Protein AF-A0A4W3JE52-F1 (afdb_monomer_lite)

pLDDT: mean 81.01, std 15.86, range [36.62, 96.0]

Secondary structure (DSSP, 8-state):
-PPPPPEETTEE-S-HHHHSTTSHHHHHHHHHHH--PPPPPP-SSSHHHHHHHHHHHHHHHHHHTT-

InterPro domains:
  IPR001715 Calponin homology domain [PF00307] (12-66)
  IPR001715 Calponin homology domain [PS50021] (1-67)
  IPR036872 CH domain superfamily [G3DSA:1.10.418.10] (3-67)
  IPR036872 CH domain superfamily [SSF47576] (9-63)

Foldseek 3Di:
DQDDFDDQPNDTDRDCVPVCQQLQVLQSVCCRVVVDHFPHQDDDDDPVSSVVNVVSNVVVVCVVPVD

Organism: Callorhinchus milii (NCBI:txid7868)

Radius of gyration: 12.52 Å; chains: 1; bounding box: 26×34×30 Å

Structure (mmCIF, N/CA/C/O backbone):
data_AF-A0A4W3JE52-F1
#
_entry.id   AF-A0A4W3JE52-F1
#
loop_
_atom_site.group_PDB
_atom_site.id
_atom_site.type_symbol
_atom_site.label_atom_id
_atom_site.label_alt_id
_atom_site.label_comp_id
_atom_site.label_asym_id
_atom_site.label_entity_id
_atom_site.label_seq_id
_atom_site.pdbx_PDB_ins_code
_atom_site.Cartn_x
_atom_site.Cartn_y
_atom_site.Cartn_z
_atom_site.occupancy
_atom_site.B_iso_or_equiv
_atom_site.auth_seq_id
_atom_site.auth_comp_id
_atom_site.auth_asym_id
_atom_site.auth_atom_id
_atom_site.pdbx_PDB_model_num
ATOM 1 N N . SER A 1 1 ? -8.161 -26.913 -10.159 1.00 36.62 1 SER A N 1
ATOM 2 C CA . SER A 1 1 ? -8.917 -26.088 -9.192 1.00 36.62 1 SER A CA 1
ATOM 3 C C . SER A 1 1 ? -8.147 -24.796 -8.953 1.00 36.62 1 SER A C 1
ATOM 5 O O . SER A 1 1 ? -7.416 -24.674 -7.982 1.00 36.62 1 SER A O 1
ATOM 7 N N . PHE A 1 2 ? -8.239 -23.862 -9.903 1.00 41.12 2 PHE A N 1
ATOM 8 C CA . PHE A 1 2 ? -7.586 -22.553 -9.820 1.00 41.12 2 PHE A CA 1
ATOM 9 C C . PHE A 1 2 ? -8.536 -21.590 -9.100 1.00 41.12 2 PHE A C 1
ATOM 11 O O . PHE A 1 2 ? -9.730 -21.566 -9.405 1.00 41.12 2 PHE A O 1
ATOM 18 N N . GLY A 1 3 ? -8.022 -20.894 -8.085 1.00 49.09 3 GLY A N 1
ATOM 19 C CA . GLY A 1 3 ? -8.792 -20.039 -7.183 1.00 49.09 3 GLY A CA 1
ATOM 20 C C . GLY A 1 3 ? -9.634 -19.013 -7.936 1.00 49.09 3 GLY A C 1
ATOM 21 O O . GLY A 1 3 ? -9.200 -18.442 -8.934 1.00 49.09 3 GLY A O 1
ATOM 22 N N . ARG A 1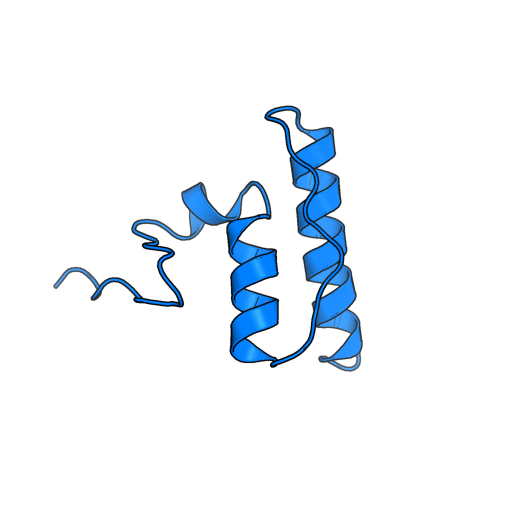 4 ? -10.868 -18.801 -7.470 1.00 56.88 4 ARG A N 1
ATOM 23 C CA . ARG A 1 4 ? -11.757 -17.788 -8.044 1.00 56.88 4 ARG A CA 1
ATOM 24 C C . ARG A 1 4 ? -11.098 -16.410 -7.889 1.00 56.88 4 ARG A C 1
ATOM 26 O O . ARG A 1 4 ? -10.639 -16.110 -6.787 1.00 56.88 4 ARG A O 1
ATOM 33 N N . PRO A 1 5 ? -11.086 -15.568 -8.932 1.00 52.38 5 PRO A N 1
ATOM 34 C CA . PRO A 1 5 ? -10.585 -14.207 -8.812 1.00 52.38 5 PRO A CA 1
ATOM 35 C C . PRO A 1 5 ? -11.418 -13.439 -7.779 1.00 52.38 5 PRO A C 1
ATOM 37 O O . PRO A 1 5 ? -12.652 -13.441 -7.835 1.00 52.38 5 PRO A O 1
ATOM 40 N N . LEU A 1 6 ? -10.748 -12.784 -6.829 1.00 55.19 6 LEU A N 1
ATOM 41 C CA . LEU A 1 6 ? -11.408 -11.854 -5.919 1.00 55.19 6 LEU A CA 1
ATOM 42 C C . LEU A 1 6 ? -11.835 -10.620 -6.715 1.00 55.19 6 LEU A C 1
ATOM 44 O O . LEU A 1 6 ? -11.005 -9.906 -7.272 1.00 55.19 6 LEU A O 1
ATOM 48 N N . LYS A 1 7 ? -13.146 -10.377 -6.774 1.00 50.09 7 LYS A N 1
ATOM 49 C CA . LYS A 1 7 ? -13.726 -9.189 -7.402 1.00 50.09 7 LYS A CA 1
ATOM 50 C C . LYS A 1 7 ? -13.910 -8.116 -6.336 1.00 50.09 7 LYS A C 1
ATOM 52 O O . LYS A 1 7 ? -14.937 -8.073 -5.666 1.00 50.09 7 LYS A O 1
ATOM 57 N N . LEU A 1 8 ? -12.909 -7.260 -6.176 1.00 58.28 8 LEU A N 1
ATOM 58 C CA . LEU A 1 8 ? -12.930 -6.158 -5.218 1.00 58.28 8 LEU A CA 1
ATOM 59 C C . LEU A 1 8 ? -12.917 -4.840 -5.990 1.00 58.28 8 LEU A C 1
ATOM 61 O O . LEU A 1 8 ? -11.910 -4.483 -6.588 1.00 58.28 8 LEU A O 1
ATOM 65 N N . ALA A 1 9 ? -14.067 -4.159 -6.042 1.00 55.22 9 ALA A N 1
ATOM 66 C CA . ALA A 1 9 ? -14.212 -2.800 -6.583 1.00 55.22 9 ALA A CA 1
ATOM 67 C C . ALA A 1 9 ? -13.503 -2.535 -7.940 1.00 55.22 9 ALA A C 1
ATOM 69 O O . ALA A 1 9 ? -12.926 -1.472 -8.158 1.00 55.22 9 ALA A O 1
ATOM 70 N N . GLY A 1 10 ? -13.532 -3.509 -8.861 1.00 57.84 10 GLY A N 1
ATOM 71 C CA . GLY A 1 10 ? 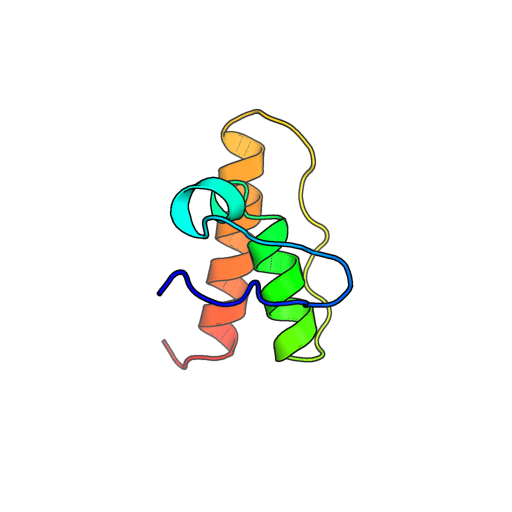-12.937 -3.391 -10.203 1.00 57.84 10 GLY A CA 1
ATOM 72 C C . GLY A 1 10 ? -11.441 -3.719 -10.299 1.00 57.84 10 GLY A C 1
ATOM 73 O O . GLY A 1 10 ? -10.864 -3.581 -11.374 1.00 57.84 10 GLY A O 1
ATOM 74 N N . ILE A 1 11 ? -10.817 -4.178 -9.213 1.00 60.75 11 ILE A N 1
ATOM 75 C CA . ILE A 1 11 ? -9.453 -4.711 -9.211 1.00 60.75 11 ILE A CA 1
ATOM 76 C C . ILE A 1 11 ? -9.551 -6.230 -9.353 1.00 60.75 11 ILE A C 1
ATOM 78 O O . ILE A 1 11 ? -10.127 -6.906 -8.500 1.00 60.75 11 ILE A O 1
ATOM 82 N N . PHE A 1 12 ? -9.012 -6.750 -10.453 1.00 65.81 12 PHE A N 1
ATOM 83 C CA . PHE A 1 12 ? -8.864 -8.181 -10.688 1.00 65.81 12 PHE A CA 1
ATOM 84 C C . PHE A 1 12 ? -7.427 -8.555 -10.368 1.00 65.81 12 PHE A C 1
ATOM 86 O O . PHE A 1 12 ? -6.523 -8.123 -11.078 1.00 65.81 12 PHE A O 1
ATOM 93 N N . LEU A 1 13 ? -7.240 -9.320 -9.293 1.00 69.50 13 LEU A N 1
ATOM 94 C CA . LEU A 1 13 ? -5.939 -9.879 -8.957 1.00 69.50 13 LEU A CA 1
ATOM 95 C C . LEU A 1 13 ? -5.892 -11.344 -9.391 1.00 69.50 13 LEU A C 1
ATOM 97 O O . LEU A 1 13 ? -6.731 -12.146 -8.970 1.00 69.50 13 LEU A O 1
ATOM 101 N N . THR A 1 14 ? -4.943 -11.672 -10.260 1.00 75.88 14 THR A N 1
ATOM 102 C CA . THR A 1 14 ? -4.668 -13.031 -10.738 1.00 75.88 14 THR A CA 1
ATOM 103 C C . THR A 1 14 ? -3.510 -13.682 -9.988 1.00 75.88 14 THR A C 1
ATOM 105 O O . THR A 1 14 ? -3.546 -14.891 -9.760 1.00 75.88 14 THR A O 1
ATOM 108 N N . ASP A 1 15 ? -2.534 -12.889 -9.537 1.00 75.69 15 ASP A N 1
ATOM 109 C CA . ASP A 1 15 ? -1.397 -13.344 -8.741 1.00 75.69 15 ASP A CA 1
ATOM 110 C C . ASP A 1 15 ? -0.979 -12.276 -7.723 1.00 75.69 15 ASP A C 1
ATOM 112 O O . ASP A 1 15 ? -0.342 -11.263 -8.019 1.00 75.69 15 ASP A O 1
ATOM 116 N N . ILE A 1 16 ? -1.304 -12.566 -6.468 1.00 69.06 16 ILE A N 1
ATOM 117 C CA . ILE A 1 16 ? -1.073 -11.698 -5.316 1.00 69.06 16 ILE A CA 1
ATOM 118 C C . ILE A 1 16 ? 0.421 -11.376 -5.135 1.00 69.06 16 ILE A C 1
ATOM 120 O O . ILE A 1 16 ? 0.755 -10.260 -4.733 1.00 69.06 16 ILE A O 1
ATOM 124 N N . TYR A 1 17 ? 1.332 -12.302 -5.451 1.00 66.94 17 TYR A N 1
ATOM 125 C CA . TYR A 1 17 ? 2.769 -12.089 -5.243 1.00 66.94 17 TYR A CA 1
ATOM 126 C C . TYR A 1 17 ? 3.357 -11.076 -6.226 1.00 66.94 17 TYR A C 1
ATOM 128 O O . TYR A 1 17 ? 4.272 -10.324 -5.880 1.00 66.94 17 TYR A O 1
ATOM 136 N N . THR A 1 18 ? 2.835 -11.033 -7.450 1.00 74.06 18 THR A N 1
ATOM 137 C CA . THR A 1 18 ? 3.339 -10.139 -8.496 1.00 74.06 18 THR A CA 1
ATOM 138 C C . THR A 1 18 ? 2.569 -8.827 -8.579 1.00 74.06 18 THR A C 1
ATOM 140 O O . THR A 1 18 ? 3.176 -7.804 -8.906 1.00 74.06 18 THR A O 1
ATOM 143 N N . GLU A 1 19 ? 1.279 -8.822 -8.246 1.00 75.50 19 GLU A N 1
ATOM 144 C CA . GLU A 1 19 ? 0.398 -7.660 -8.408 1.00 75.50 19 GLU A CA 1
ATOM 145 C C . GLU A 1 19 ? 0.307 -6.777 -7.155 1.00 75.50 19 GLU A C 1
ATOM 147 O O . GLU A 1 19 ? -0.030 -5.602 -7.270 1.00 75.50 19 GLU A O 1
ATOM 152 N N . LEU A 1 20 ? 0.668 -7.277 -5.964 1.00 75.69 20 LEU A N 1
ATOM 153 C CA . LEU A 1 20 ? 0.768 -6.433 -4.763 1.00 75.69 20 LEU A CA 1
ATOM 154 C C . LEU A 1 20 ? 2.127 -5.736 -4.610 1.00 75.69 20 LEU A C 1
ATOM 156 O O . LEU A 1 20 ? 2.270 -4.863 -3.755 1.00 75.69 20 LEU A O 1
ATOM 160 N N . LYS A 1 21 ? 3.133 -6.090 -5.422 1.00 78.56 21 LYS A N 1
ATOM 161 C CA . LYS A 1 21 ? 4.526 -5.644 -5.224 1.00 78.56 21 LYS A CA 1
ATOM 162 C C . LYS A 1 21 ? 4.713 -4.124 -5.268 1.00 78.56 21 LYS A C 1
ATOM 164 O O . LYS A 1 21 ? 5.616 -3.600 -4.619 1.00 78.56 21 LYS A O 1
ATOM 169 N N . ASP A 1 22 ? 3.887 -3.418 -6.041 1.00 81.50 22 ASP A N 1
ATOM 170 C CA . ASP A 1 22 ? 3.953 -1.959 -6.177 1.00 81.50 22 ASP A CA 1
ATOM 171 C C . ASP A 1 22 ? 3.220 -1.208 -5.051 1.00 81.50 22 ASP A C 1
ATOM 173 O O . ASP A 1 22 ? 3.305 0.020 -4.967 1.00 81.50 22 ASP A O 1
ATOM 177 N N . GLY A 1 23 ? 2.516 -1.946 -4.184 1.00 85.88 23 GLY A N 1
ATOM 178 C CA . GLY A 1 23 ? 1.752 -1.459 -3.042 1.00 85.88 23 GLY A CA 1
ATOM 179 C C . GLY A 1 23 ? 0.435 -0.749 -3.387 1.00 85.88 23 GLY A C 1
ATOM 180 O O . GLY A 1 23 ? -0.320 -0.427 -2.474 1.00 85.88 23 GLY A O 1
ATOM 181 N N . ILE A 1 24 ? 0.106 -0.511 -4.663 1.00 89.69 24 ILE A N 1
ATOM 182 C CA . ILE A 1 24 ? -1.102 0.240 -5.053 1.00 89.69 24 ILE A CA 1
ATOM 183 C C . ILE A 1 24 ? -2.353 -0.605 -4.823 1.00 89.69 24 ILE A C 1
ATOM 185 O O . ILE A 1 24 ? -3.308 -0.150 -4.190 1.00 89.69 24 ILE A O 1
ATOM 189 N N . ALA A 1 25 ? -2.347 -1.840 -5.330 1.00 87.25 25 ALA A N 1
ATOM 190 C CA . ALA A 1 25 ? -3.449 -2.774 -5.127 1.00 87.25 25 ALA A CA 1
ATOM 191 C C . ALA A 1 25 ? -3.632 -3.109 -3.639 1.00 87.25 25 ALA A C 1
ATOM 193 O O . ALA A 1 25 ? -4.765 -3.221 -3.176 1.00 87.25 25 ALA A O 1
ATOM 194 N N . LEU A 1 26 ? -2.531 -3.176 -2.880 1.00 88.56 26 LEU A N 1
ATOM 195 C CA . LEU A 1 26 ? -2.559 -3.412 -1.439 1.00 88.56 26 LEU A CA 1
ATOM 196 C C . LEU A 1 26 ? -3.240 -2.260 -0.687 1.00 88.56 26 LEU A C 1
ATOM 198 O O . LEU A 1 26 ? -4.131 -2.513 0.113 1.00 88.56 26 LEU A O 1
ATOM 202 N N . ILE A 1 27 ? -2.880 -1.004 -0.970 1.00 91.62 27 ILE A N 1
ATOM 203 C CA . ILE A 1 27 ? -3.528 0.164 -0.350 1.00 91.62 27 ILE A CA 1
ATOM 204 C C . ILE A 1 27 ? -5.038 0.147 -0.614 1.00 91.62 27 ILE A C 1
ATOM 206 O O . ILE A 1 27 ? -5.820 0.250 0.324 1.00 91.62 27 ILE A O 1
ATOM 210 N N . ARG A 1 28 ? -5.457 -0.057 -1.868 1.00 88.94 28 ARG A N 1
ATOM 211 C CA . ARG A 1 28 ? -6.886 -0.076 -2.226 1.00 88.94 28 ARG A CA 1
ATOM 212 C C . ARG A 1 28 ? -7.645 -1.233 -1.588 1.00 88.94 28 ARG A C 1
ATOM 214 O O . ARG A 1 28 ? -8.805 -1.082 -1.218 1.00 88.94 28 ARG A O 1
ATOM 221 N N . LEU A 1 29 ? -6.998 -2.392 -1.477 1.00 87.25 29 LEU A N 1
ATOM 222 C CA . LEU A 1 29 ? -7.548 -3.540 -0.770 1.00 87.25 29 LEU A CA 1
ATOM 223 C C . LEU A 1 29 ? -7.806 -3.184 0.698 1.00 87.25 29 LEU A C 1
ATOM 225 O O . LEU A 1 29 ? -8.899 -3.441 1.192 1.00 87.25 29 LEU A O 1
ATOM 229 N N . LEU A 1 30 ? -6.829 -2.563 1.365 1.00 90.25 30 LEU A N 1
ATOM 230 C CA . LEU A 1 30 ? -6.948 -2.130 2.758 1.00 90.25 30 LEU A CA 1
ATOM 231 C C . LEU A 1 30 ? -8.057 -1.090 2.947 1.00 90.25 30 LEU A C 1
ATOM 233 O O . LEU A 1 30 ? -8.850 -1.237 3.873 1.00 90.25 30 LEU A O 1
ATOM 237 N N . GLU A 1 31 ? -8.166 -0.095 2.061 1.00 91.94 31 GLU A N 1
ATOM 238 C CA . GLU A 1 31 ? -9.266 0.885 2.083 1.00 91.94 31 GLU A CA 1
ATOM 239 C C . GLU A 1 31 ? -10.630 0.197 2.005 1.00 91.94 31 GLU A C 1
ATOM 241 O O . GLU A 1 31 ? -11.527 0.462 2.803 1.00 91.94 31 GLU A O 1
ATOM 246 N N . LEU A 1 32 ? -10.776 -0.740 1.068 1.00 88.06 32 LEU A N 1
ATOM 247 C CA . LEU A 1 32 ? -12.039 -1.428 0.837 1.00 88.06 32 LEU A CA 1
ATOM 248 C C . LEU A 1 32 ? -12.459 -2.311 2.017 1.00 88.06 32 LEU A C 1
ATOM 250 O O . LEU A 1 32 ? -13.636 -2.323 2.367 1.00 88.06 32 LEU A O 1
ATOM 254 N N . ILE A 1 33 ? -11.528 -3.065 2.610 1.00 87.94 33 ILE A N 1
ATOM 255 C CA . ILE A 1 33 ? -11.863 -3.977 3.717 1.00 87.94 33 ILE A CA 1
ATOM 256 C C . ILE A 1 33 ? -12.030 -3.248 5.051 1.00 87.94 33 ILE A C 1
ATOM 258 O O . ILE A 1 33 ? -12.768 -3.728 5.905 1.00 87.94 33 ILE A O 1
ATOM 262 N N . SER A 1 34 ? -11.342 -2.120 5.247 1.00 91.38 34 SER A N 1
ATOM 263 C CA . SER A 1 34 ? -11.442 -1.336 6.484 1.00 91.38 34 SER A CA 1
ATOM 264 C C . SER A 1 34 ? -12.566 -0.303 6.450 1.00 91.38 34 SER A C 1
ATOM 266 O O . SER A 1 34 ? -13.039 0.104 7.506 1.00 91.38 34 SER A O 1
ATOM 268 N N . GLY A 1 35 ? -12.990 0.135 5.259 1.00 91.56 35 GLY A N 1
ATOM 269 C CA . GLY A 1 35 ? -13.890 1.276 5.096 1.00 91.56 35 GLY A CA 1
ATOM 270 C C . GLY A 1 35 ? -13.225 2.629 5.380 1.00 91.56 35 GLY A C 1
ATOM 271 O O . GLY A 1 35 ? -13.914 3.647 5.420 1.00 91.56 35 GLY A O 1
ATOM 272 N N . GLU A 1 36 ? -11.903 2.660 5.575 1.00 93.81 36 GLU A N 1
ATOM 273 C CA . GLU A 1 36 ? -11.135 3.867 5.876 1.00 93.81 36 GLU A CA 1
ATOM 274 C C . GLU A 1 36 ? -10.336 4.335 4.663 1.00 93.81 36 GLU A C 1
ATOM 276 O O . GLU A 1 36 ? -9.844 3.540 3.865 1.00 93.81 36 GLU A O 1
ATOM 281 N N . GLN A 1 37 ? -10.172 5.649 4.535 1.00 92.38 37 GLN A N 1
ATOM 282 C CA . GLN A 1 37 ? -9.343 6.222 3.485 1.00 92.38 37 GLN A CA 1
ATOM 283 C C . GLN A 1 37 ? -7.864 6.145 3.874 1.00 92.38 37 GLN A C 1
ATOM 285 O O . GLN A 1 37 ? -7.467 6.628 4.935 1.00 92.38 37 GLN A O 1
ATOM 290 N N . LEU A 1 38 ? -7.035 5.586 2.992 1.00 93.81 3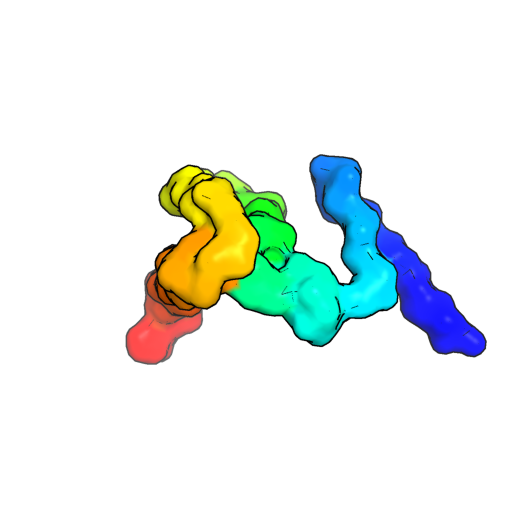8 LEU A N 1
ATOM 291 C CA . LEU A 1 38 ? -5.585 5.556 3.159 1.00 93.81 38 LEU A CA 1
ATOM 292 C C . LEU A 1 38 ? -4.936 6.717 2.381 1.00 93.81 38 LEU A C 1
ATOM 294 O O . LEU A 1 38 ? -5.536 7.300 1.471 1.00 93.81 38 LEU A O 1
ATOM 298 N N . PRO A 1 39 ? -3.677 7.078 2.699 1.00 93.75 39 PRO A N 1
ATOM 299 C CA . PRO A 1 39 ? -2.942 8.066 1.922 1.00 93.75 39 PRO A CA 1
ATOM 300 C C . PRO A 1 39 ? -2.850 7.669 0.448 1.00 93.75 39 PRO A C 1
ATOM 302 O O . PRO A 1 39 ? -2.584 6.512 0.113 1.00 93.75 39 PRO A O 1
ATOM 305 N N . ARG A 1 40 ? -2.996 8.656 -0.444 1.00 92.50 40 ARG A N 1
ATOM 306 C CA . ARG A 1 40 ? -2.959 8.417 -1.891 1.00 92.50 40 ARG A CA 1
ATOM 307 C C . ARG A 1 40 ? -1.671 7.676 -2.293 1.00 92.50 40 ARG A C 1
ATOM 309 O O . ARG A 1 40 ? -0.575 8.087 -1.882 1.00 92.50 40 ARG A O 1
ATOM 316 N N . PRO A 1 41 ? -1.773 6.616 -3.115 1.00 92.88 41 PRO A N 1
ATOM 317 C CA . PRO A 1 41 ? -0.607 5.884 -3.580 1.00 92.88 41 PRO A CA 1
ATOM 318 C C . PRO A 1 41 ? 0.274 6.766 -4.471 1.00 92.88 41 PRO A C 1
ATOM 320 O O . PRO A 1 41 ? -0.210 7.522 -5.318 1.00 92.88 41 PRO A O 1
ATOM 323 N N . SER A 1 42 ? 1.581 6.627 -4.279 1.00 94.62 42 SER A N 1
ATOM 324 C CA . SER A 1 42 ? 2.625 7.163 -5.143 1.00 94.62 42 SER A CA 1
ATOM 325 C C . SER A 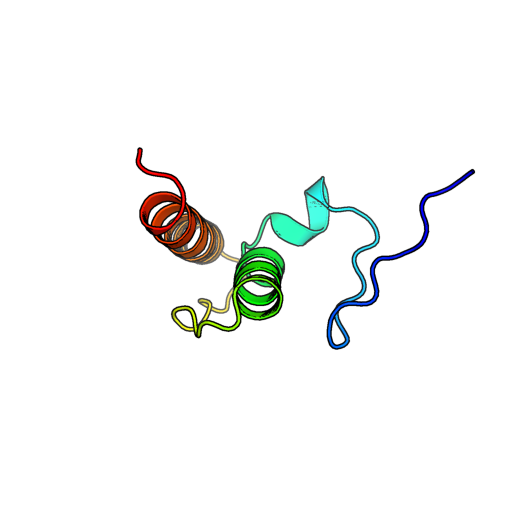1 42 ? 2.559 6.466 -6.499 1.00 94.62 42 SER A C 1
ATOM 327 O O . SER A 1 42 ? 2.401 5.243 -6.576 1.00 94.62 42 SER A O 1
ATOM 329 N N . ARG A 1 43 ? 2.653 7.244 -7.579 1.00 90.00 43 ARG A N 1
ATOM 330 C CA . ARG A 1 43 ? 2.594 6.737 -8.955 1.00 90.00 43 ARG A CA 1
ATOM 331 C C . ARG A 1 43 ? 3.989 6.749 -9.559 1.00 90.00 43 ARG A C 1
ATOM 333 O O . ARG A 1 43 ? 4.660 7.771 -9.527 1.00 90.00 43 ARG A O 1
ATOM 340 N N . GLY A 1 44 ? 4.384 5.637 -10.165 1.00 89.44 44 GLY A N 1
ATOM 341 C CA . GLY A 1 44 ? 5.654 5.504 -10.871 1.00 89.44 44 GLY A CA 1
ATOM 342 C C . GLY A 1 44 ? 6.172 4.073 -10.803 1.00 89.44 44 GLY A C 1
ATOM 343 O O . GLY A 1 44 ? 5.688 3.271 -10.012 1.00 89.44 44 GLY A O 1
ATOM 344 N N . ARG A 1 45 ? 7.142 3.739 -11.659 1.00 88.31 45 ARG A N 1
ATOM 345 C CA . ARG A 1 45 ? 7.713 2.380 -11.765 1.00 88.31 45 ARG A CA 1
ATOM 346 C C . ARG A 1 45 ? 9.073 2.228 -11.075 1.00 88.31 45 ARG A C 1
ATOM 348 O O . ARG A 1 45 ? 9.672 1.159 -11.121 1.00 88.31 45 ARG A O 1
ATOM 355 N N . MET A 1 46 ? 9.582 3.298 -10.461 1.00 92.69 46 MET A N 1
ATOM 356 C CA . MET A 1 46 ? 10.827 3.259 -9.693 1.00 92.69 46 MET A CA 1
ATOM 357 C C . MET A 1 46 ? 10.622 2.602 -8.327 1.00 92.69 46 MET A C 1
ATOM 359 O O . MET A 1 46 ? 9.568 2.737 -7.707 1.00 92.69 46 MET A O 1
ATOM 363 N N . ARG A 1 47 ? 11.689 1.976 -7.814 1.00 91.56 47 ARG A N 1
ATOM 364 C CA . ARG A 1 47 ? 11.703 1.291 -6.512 1.00 91.56 47 ARG A CA 1
ATOM 365 C C . ARG A 1 47 ? 11.225 2.177 -5.355 1.00 91.56 47 ARG A C 1
ATOM 367 O O . ARG A 1 47 ? 10.569 1.671 -4.453 1.00 91.56 47 ARG A O 1
ATOM 374 N N . VAL A 1 48 ? 11.514 3.481 -5.394 1.00 93.75 48 VAL A N 1
ATOM 375 C CA . VAL A 1 48 ? 11.085 4.434 -4.356 1.00 9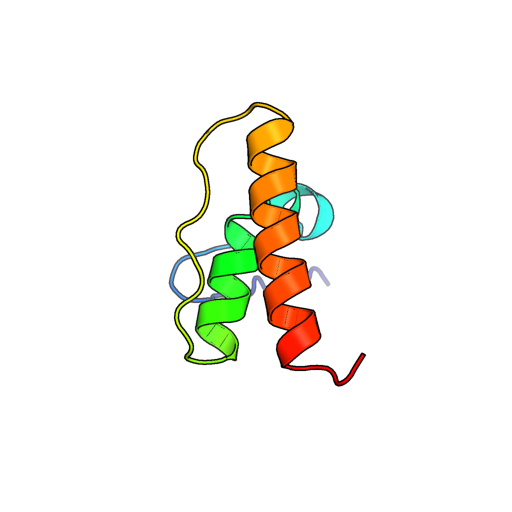3.75 48 VAL A CA 1
ATOM 376 C C . VAL A 1 48 ? 9.560 4.504 -4.218 1.00 93.75 48 VAL A C 1
ATOM 378 O O . VAL A 1 48 ? 9.066 4.470 -3.097 1.00 93.75 48 VAL A O 1
ATOM 381 N N . HIS A 1 49 ? 8.807 4.483 -5.323 1.00 92.75 49 HIS A N 1
ATOM 382 C CA . HIS A 1 49 ? 7.340 4.510 -5.275 1.00 92.75 49 HIS A CA 1
ATOM 383 C C . HIS A 1 49 ? 6.775 3.235 -4.649 1.00 92.75 49 HIS A C 1
ATOM 385 O O . HIS A 1 49 ? 5.842 3.294 -3.853 1.00 92.75 49 HIS A O 1
ATOM 391 N N . TYR A 1 50 ? 7.368 2.082 -4.974 1.00 91.88 50 TYR A N 1
ATOM 392 C CA . TYR A 1 50 ? 6.921 0.796 -4.436 1.00 91.88 50 TYR A CA 1
ATOM 393 C C . TYR A 1 50 ? 7.191 0.730 -2.932 1.00 91.88 50 TYR A C 1
ATOM 395 O O . TYR A 1 50 ? 6.332 0.303 -2.165 1.00 91.88 50 TYR A O 1
ATOM 403 N N . LEU A 1 51 ? 8.367 1.189 -2.492 1.00 92.50 51 LEU A N 1
ATOM 404 C CA . LEU A 1 51 ? 8.703 1.269 -1.070 1.00 92.50 51 LEU A CA 1
ATOM 405 C C . LEU A 1 51 ? 7.769 2.226 -0.322 1.00 92.50 51 LEU A C 1
ATOM 407 O O . LEU A 1 51 ? 7.283 1.877 0.749 1.00 92.50 51 LEU A O 1
ATOM 411 N N . GLU A 1 52 ? 7.475 3.394 -0.892 1.00 96.00 52 GLU A N 1
ATOM 412 C CA . GLU A 1 52 ? 6.563 4.374 -0.297 1.00 96.00 52 GLU A CA 1
ATOM 413 C C . GLU A 1 52 ? 5.146 3.801 -0.125 1.00 96.00 52 GLU A C 1
ATOM 415 O O . GLU A 1 52 ? 4.550 3.920 0.947 1.00 96.00 52 GLU A O 1
ATOM 420 N N . ASN A 1 53 ? 4.615 3.131 -1.151 1.00 95.31 53 ASN A N 1
ATOM 421 C CA . ASN A 1 53 ? 3.283 2.527 -1.103 1.00 95.31 53 ASN A CA 1
ATOM 422 C C . ASN A 1 53 ? 3.202 1.378 -0.092 1.00 95.31 53 ASN A C 1
ATOM 424 O O . ASN A 1 53 ? 2.276 1.327 0.717 1.00 95.31 53 ASN A O 1
ATOM 428 N N . ASN A 1 54 ? 4.194 0.486 -0.08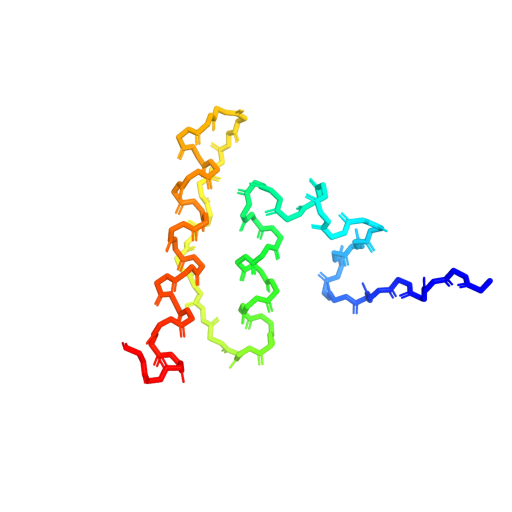8 1.00 92.50 54 ASN A N 1
ATOM 429 C CA . ASN A 1 54 ? 4.248 -0.602 0.886 1.00 92.50 54 ASN A CA 1
ATOM 430 C C . ASN A 1 54 ? 4.420 -0.071 2.319 1.00 92.50 54 ASN A C 1
ATOM 432 O O . ASN A 1 54 ? 3.785 -0.583 3.236 1.00 92.50 54 ASN A O 1
ATOM 436 N N . SER A 1 55 ? 5.203 0.995 2.517 1.00 94.94 55 SER A N 1
ATOM 437 C CA . SER A 1 55 ? 5.350 1.653 3.821 1.00 94.94 55 SER A CA 1
ATOM 438 C C . SER A 1 55 ? 4.019 2.215 4.336 1.00 94.94 55 SER A C 1
ATOM 440 O O . SER A 1 55 ? 3.663 1.977 5.489 1.00 94.94 55 SER A O 1
ATOM 442 N N . LYS A 1 56 ? 3.226 2.872 3.473 1.00 95.44 56 LYS A N 1
ATOM 443 C CA . LYS A 1 56 ? 1.869 3.350 3.811 1.00 95.44 56 LYS A CA 1
ATOM 444 C C . LYS A 1 56 ? 0.952 2.206 4.252 1.00 95.44 56 LYS A C 1
ATOM 446 O O . LYS A 1 56 ? 0.286 2.321 5.278 1.00 95.44 56 LYS A O 1
ATOM 451 N N . ALA A 1 57 ? 0.945 1.103 3.505 1.00 93.25 57 ALA A N 1
ATOM 452 C CA . ALA A 1 57 ? 0.138 -0.071 3.830 1.00 93.25 57 ALA A CA 1
ATOM 453 C C . ALA A 1 57 ? 0.554 -0.716 5.165 1.00 93.25 57 ALA A C 1
ATOM 455 O O . ALA A 1 57 ? -0.296 -0.998 6.006 1.00 93.25 57 ALA A O 1
ATOM 456 N N . ILE A 1 58 ? 1.860 -0.901 5.390 1.00 93.00 58 ILE A N 1
ATOM 457 C CA . ILE A 1 58 ? 2.397 -1.451 6.644 1.00 93.00 58 ILE A CA 1
ATOM 458 C C . ILE A 1 58 ? 2.063 -0.535 7.824 1.00 93.00 58 ILE A C 1
ATOM 460 O O . ILE A 1 58 ? 1.653 -1.021 8.876 1.00 93.00 58 ILE A O 1
ATOM 464 N N . HIS A 1 59 ? 2.219 0.781 7.660 1.00 94.31 59 HIS A N 1
ATOM 465 C CA . HIS A 1 59 ? 1.875 1.745 8.698 1.00 94.31 59 HIS A CA 1
ATOM 466 C C . HIS A 1 59 ? 0.393 1.658 9.068 1.00 94.31 59 HIS A C 1
ATOM 468 O O . HIS A 1 59 ? 0.077 1.557 10.247 1.00 94.31 59 HIS A O 1
ATOM 474 N N . PHE A 1 60 ? -0.501 1.613 8.076 1.00 94.12 60 PHE A N 1
ATOM 475 C CA . PHE A 1 60 ? -1.928 1.418 8.318 1.00 94.12 60 PHE A CA 1
ATOM 476 C C . PHE A 1 60 ? -2.210 0.115 9.078 1.00 94.12 60 PHE A C 1
ATOM 478 O O . PHE A 1 60 ? -2.927 0.124 10.068 1.00 94.12 60 PHE A O 1
ATOM 485 N N . LEU A 1 61 ? -1.608 -1.006 8.676 1.00 92.19 61 LEU A N 1
ATOM 486 C CA . LEU A 1 61 ? -1.807 -2.283 9.368 1.00 92.19 61 LEU A CA 1
ATOM 487 C C . LEU A 1 61 ? -1.355 -2.238 10.835 1.00 92.19 61 LEU A C 1
ATOM 489 O O . LEU A 1 61 ? -2.038 -2.795 11.691 1.00 92.19 61 LEU A O 1
ATOM 493 N N . ARG A 1 62 ? -0.257 -1.535 11.142 1.00 92.56 62 ARG A N 1
ATOM 494 C CA . ARG A 1 62 ? 0.217 -1.329 12.523 1.00 92.56 62 ARG A CA 1
ATOM 495 C C . ARG A 1 62 ? -0.741 -0.508 13.387 1.00 92.56 62 ARG A C 1
ATOM 497 O O . ARG A 1 62 ? -0.700 -0.638 14.599 1.00 92.56 62 ARG A O 1
ATOM 504 N N . THR A 1 63 ? -1.607 0.327 12.808 1.00 91.69 63 THR A N 1
ATOM 505 C CA . THR A 1 63 ? -2.637 1.023 13.605 1.00 91.69 63 THR A CA 1
ATOM 506 C C . THR A 1 63 ? -3.832 0.127 13.933 1.00 91.69 63 THR A C 1
ATOM 508 O O . THR A 1 63 ? -4.627 0.471 14.804 1.00 91.69 63 THR A O 1
ATOM 511 N N . LYS A 1 64 ? -3.983 -1.008 13.236 1.00 86.62 64 LYS A N 1
ATOM 512 C CA . LYS A 1 64 ? -5.108 -1.947 13.395 1.00 86.62 64 LYS A CA 1
ATOM 513 C C . LYS A 1 64 ? -4.743 -3.185 14.194 1.00 86.62 64 LYS A C 1
ATOM 515 O O . LYS A 1 64 ? -5.563 -3.696 14.950 1.00 86.62 64 LYS A O 1
ATOM 520 N N . VAL A 1 65 ? -3.525 -3.674 14.017 1.00 82.94 65 VAL A N 1
ATOM 521 C CA . VAL A 1 65 ? -2.952 -4.743 14.827 1.00 82.94 65 VAL A CA 1
ATOM 522 C C . VAL A 1 65 ? -2.105 -4.043 15.875 1.00 82.94 65 VAL A C 1
ATOM 524 O O . VAL A 1 65 ? -1.138 -3.402 15.487 1.00 82.94 65 VAL A O 1
ATOM 527 N N . ASN A 1 66 ? -2.481 -4.119 17.156 1.00 62.44 66 ASN A N 1
ATOM 528 C CA . ASN A 1 66 ? -1.710 -3.568 18.281 1.00 62.44 66 ASN A CA 1
ATOM 529 C C . ASN A 1 66 ? -0.304 -4.209 18.343 1.00 62.44 66 ASN A C 1
ATOM 531 O O . ASN A 1 66 ? -0.074 -5.128 19.129 1.00 62.44 66 ASN A O 1
ATOM 535 N N . LEU A 1 67 ? 0.602 -3.750 17.483 1.00 51.44 67 LEU A N 1
ATOM 536 C CA . LEU A 1 67 ? 2.029 -4.060 17.440 1.00 51.44 67 LEU A CA 1
ATOM 537 C C . LEU A 1 67 ? 2.824 -2.806 17.786 1.00 51.44 67 LEU A C 1
ATOM 539 O O . LEU A 1 67 ? 2.496 -1.731 17.234 1.00 51.44 67 LEU A O 1
#

Sequence (67 aa):
SFGRPLKLAGIFLTDIYTELKDGIALIRLLELISGEQLPRPSRGRMRVHYLENNSKAIHFLRTKVNL